Protein AF-A0A662LZS0-F1 (afdb_monomer)

Structure (mmCIF, N/CA/C/O backbone):
data_AF-A0A662LZS0-F1
#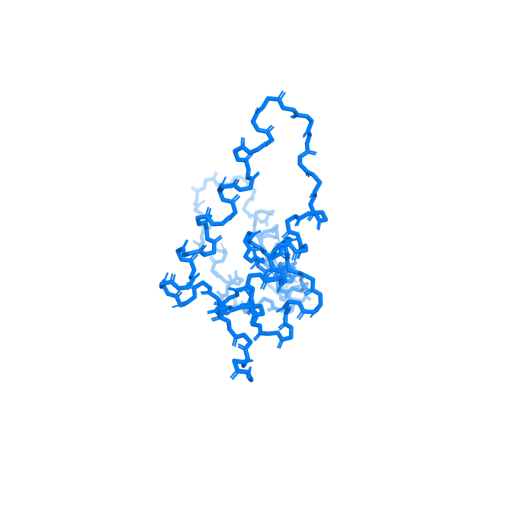
_entry.id   AF-A0A662LZS0-F1
#
loop_
_atom_site.group_PDB
_atom_site.id
_atom_s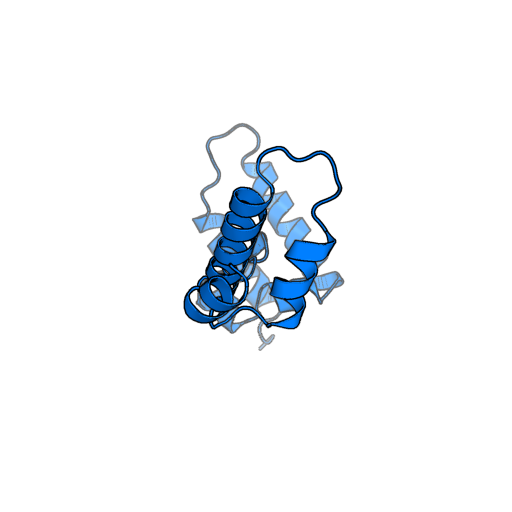ite.type_symbol
_atom_site.label_atom_id
_atom_site.label_alt_id
_atom_site.label_comp_id
_atom_site.label_asym_id
_atom_site.label_entity_id
_atom_site.label_seq_id
_atom_site.pdbx_PDB_ins_code
_atom_site.Cartn_x
_atom_site.Cartn_y
_atom_site.Cartn_z
_atom_site.occupancy
_atom_site.B_iso_or_equiv
_atom_site.auth_seq_id
_atom_site.auth_comp_id
_atom_site.auth_asym_id
_atom_site.auth_atom_id
_atom_site.pdbx_PDB_model_num
ATOM 1 N N . LEU A 1 1 ? 25.664 3.459 -30.580 1.00 84.50 1 LEU A N 1
ATOM 2 C CA . LEU A 1 1 ? 24.441 3.009 -29.881 1.00 84.50 1 LEU A CA 1
ATOM 3 C C . LEU A 1 1 ? 24.686 2.242 -28.584 1.00 84.50 1 LEU A C 1
ATOM 5 O O . LEU A 1 1 ? 24.302 2.760 -27.553 1.00 84.50 1 LEU A O 1
ATOM 9 N N . LEU A 1 2 ? 25.287 1.042 -28.565 1.00 87.31 2 LEU A N 1
ATOM 10 C CA . LEU A 1 2 ? 25.472 0.320 -27.287 1.00 87.31 2 LEU A CA 1
ATOM 11 C C . LEU A 1 2 ? 26.321 1.111 -26.276 1.00 87.31 2 LEU A C 1
ATOM 13 O O . LEU A 1 2 ? 25.911 1.252 -25.131 1.00 87.31 2 LEU A O 1
ATOM 17 N N . GLU A 1 3 ? 27.474 1.630 -26.703 1.00 91.06 3 GLU A N 1
ATOM 18 C CA . GLU A 1 3 ? 28.359 2.417 -25.831 1.00 91.06 3 GLU A CA 1
ATOM 19 C C . GLU A 1 3 ? 27.726 3.758 -25.426 1.00 91.06 3 GLU A C 1
ATOM 21 O O . GLU A 1 3 ? 27.739 4.100 -24.252 1.00 91.06 3 GLU A O 1
ATOM 26 N N . GLU A 1 4 ? 27.047 4.444 -26.353 1.00 91.12 4 GLU A N 1
ATOM 27 C CA . GLU A 1 4 ? 26.267 5.662 -26.056 1.00 91.12 4 GLU A CA 1
ATOM 28 C C . GLU A 1 4 ? 25.204 5.409 -24.975 1.00 91.12 4 GLU A C 1
ATOM 30 O O . GLU A 1 4 ? 25.090 6.171 -24.024 1.00 91.12 4 GLU A O 1
ATOM 35 N N . LEU A 1 5 ? 24.467 4.294 -25.053 1.00 90.12 5 LEU A N 1
ATOM 36 C CA . LEU A 1 5 ? 23.454 3.953 -24.050 1.00 90.12 5 LEU A CA 1
ATOM 37 C C . LEU A 1 5 ? 24.054 3.579 -22.693 1.00 90.12 5 LEU A C 1
ATOM 39 O O . LEU A 1 5 ? 23.396 3.779 -21.678 1.00 90.12 5 LEU A O 1
ATOM 43 N N . LYS A 1 6 ? 25.281 3.050 -22.643 1.00 90.62 6 LYS A N 1
ATOM 44 C CA . LYS A 1 6 ? 25.980 2.825 -21.368 1.00 90.62 6 LYS A CA 1
ATOM 45 C C . LYS A 1 6 ? 26.372 4.142 -20.702 1.00 90.62 6 LYS A C 1
ATOM 47 O O . LYS A 1 6 ? 26.336 4.225 -19.479 1.00 90.62 6 LYS A O 1
ATOM 52 N N . GLU A 1 7 ? 26.744 5.146 -21.494 1.00 92.88 7 GLU A N 1
ATOM 53 C CA . GLU A 1 7 ? 27.061 6.486 -20.995 1.00 92.88 7 GLU A CA 1
ATOM 54 C C . GLU A 1 7 ? 25.797 7.245 -20.562 1.00 92.88 7 GLU A C 1
ATOM 56 O O . GLU A 1 7 ? 25.784 7.859 -19.497 1.00 92.88 7 GLU A O 1
ATOM 61 N N . GLU A 1 8 ? 24.719 7.172 -21.348 1.00 91.44 8 GLU A N 1
ATOM 62 C CA . GLU A 1 8 ? 23.455 7.869 -21.073 1.00 91.44 8 GLU A CA 1
ATOM 63 C C . GLU A 1 8 ? 22.603 7.207 -19.978 1.00 91.44 8 GLU A C 1
ATOM 65 O O . GLU A 1 8 ? 21.840 7.894 -19.300 1.00 91.44 8 GLU A O 1
ATOM 70 N N . CYS A 1 9 ? 22.695 5.883 -19.805 1.00 92.38 9 CYS A N 1
ATOM 71 C CA . CYS A 1 9 ? 21.906 5.103 -18.842 1.00 92.38 9 CYS A CA 1
ATOM 72 C C . CYS A 1 9 ? 22.810 4.333 -17.858 1.00 92.38 9 CYS A C 1
ATOM 74 O O . CYS A 1 9 ? 22.842 3.097 -17.885 1.00 92.38 9 CYS A O 1
ATOM 76 N N . PRO A 1 10 ? 23.561 5.033 -16.986 1.00 93.31 10 PRO A N 1
ATOM 77 C CA . PRO A 1 10 ? 24.580 4.416 -16.139 1.00 93.31 10 PRO A CA 1
ATOM 78 C C . PRO A 1 10 ? 24.011 3.496 -15.048 1.00 93.31 10 PRO A C 1
ATOM 80 O O . PRO A 1 10 ? 24.752 2.675 -14.502 1.00 93.31 10 PRO A O 1
ATOM 83 N N . HIS A 1 11 ? 22.722 3.612 -14.703 1.00 93.25 11 HIS A N 1
ATOM 84 C CA . HIS A 1 11 ? 22.099 2.776 -13.673 1.00 93.25 11 HIS A CA 1
ATOM 85 C C . HIS A 1 11 ? 21.505 1.485 -14.247 1.00 93.25 11 HIS A C 1
ATOM 87 O O . HIS A 1 11 ? 21.250 0.540 -13.493 1.00 93.25 11 HIS A O 1
ATOM 93 N N . VAL A 1 12 ? 21.305 1.407 -15.565 1.00 90.81 12 VAL A N 1
ATOM 94 C CA . VAL A 1 12 ? 20.796 0.203 -16.227 1.00 90.81 12 VAL A CA 1
ATOM 95 C C . VAL A 1 12 ? 21.906 -0.852 -16.312 1.00 90.81 12 VAL A C 1
ATOM 97 O O . VAL A 1 12 ? 22.968 -0.591 -16.878 1.00 90.81 12 VAL A O 1
ATOM 100 N N . PRO A 1 13 ? 21.689 -2.087 -15.818 1.00 93.19 13 PRO A N 1
ATOM 101 C CA . PRO A 1 13 ? 22.683 -3.144 -15.951 1.00 93.19 13 PRO A CA 1
ATOM 102 C C . PRO A 1 13 ? 23.001 -3.430 -17.423 1.00 93.19 13 PRO A C 1
ATOM 104 O O . PRO A 1 13 ? 22.097 -3.662 -18.226 1.00 93.19 13 PRO A O 1
ATOM 107 N N . GLU A 1 14 ? 24.285 -3.529 -17.770 1.00 90.00 14 GLU A N 1
ATOM 108 C CA . GLU A 1 14 ? 24.739 -3.757 -19.154 1.00 90.00 14 GLU A CA 1
ATOM 109 C C . GLU A 1 14 ? 24.044 -4.956 -19.823 1.00 90.00 14 GLU A C 1
ATOM 111 O O . GLU A 1 14 ? 23.665 -4.915 -20.995 1.00 90.00 14 GLU A O 1
ATOM 116 N N . ARG A 1 15 ? 23.806 -6.028 -19.059 1.00 91.25 15 ARG A N 1
ATOM 117 C CA . ARG A 1 15 ? 23.093 -7.216 -19.543 1.00 91.25 15 ARG A CA 1
ATOM 118 C C . ARG A 1 15 ? 21.671 -6.902 -20.020 1.00 91.25 15 ARG A C 1
ATOM 120 O O . ARG A 1 15 ? 21.202 -7.550 -20.956 1.00 91.25 15 ARG A O 1
ATOM 127 N N . GLU A 1 16 ? 20.979 -5.960 -19.383 1.00 88.62 16 GLU A N 1
ATOM 128 C CA . GLU A 1 16 ? 19.646 -5.526 -19.805 1.00 88.62 16 GLU A CA 1
ATOM 129 C C . GLU A 1 16 ? 19.707 -4.686 -21.076 1.00 88.62 16 GLU A C 1
ATOM 131 O O . GLU A 1 16 ? 18.936 -4.961 -21.995 1.00 88.62 16 GLU A O 1
ATOM 136 N N . ILE A 1 17 ? 20.680 -3.774 -21.187 1.00 87.94 17 ILE A N 1
ATOM 137 C CA . ILE A 1 17 ? 20.918 -3.000 -22.414 1.00 87.94 17 ILE A CA 1
ATOM 138 C C . ILE A 1 17 ? 21.157 -3.957 -23.592 1.00 87.94 17 ILE A C 1
ATOM 140 O O . ILE A 1 17 ? 20.463 -3.881 -24.602 1.00 87.94 17 ILE A O 1
ATOM 144 N N . ILE A 1 18 ? 22.042 -4.950 -23.438 1.00 88.62 18 ILE A N 1
ATOM 145 C CA . ILE A 1 18 ? 22.311 -5.979 -24.462 1.00 88.62 18 ILE A CA 1
ATOM 146 C C . ILE A 1 18 ? 21.051 -6.797 -24.799 1.00 88.62 18 ILE A C 1
ATOM 148 O O . ILE A 1 18 ? 20.862 -7.218 -25.944 1.00 88.62 18 ILE A O 1
ATOM 152 N N . ARG A 1 19 ? 20.168 -7.045 -23.821 1.00 87.56 19 ARG A N 1
ATOM 153 C CA . ARG A 1 19 ? 18.914 -7.779 -24.048 1.00 87.56 19 ARG A CA 1
ATOM 154 C C . ARG A 1 19 ? 17.965 -7.005 -24.962 1.00 87.56 19 ARG A C 1
ATOM 156 O O . ARG A 1 19 ? 17.286 -7.648 -25.761 1.00 87.56 19 ARG A O 1
ATOM 163 N N . LEU A 1 20 ? 17.949 -5.671 -24.892 1.00 86.12 20 LEU A N 1
ATOM 164 C CA . LEU A 1 20 ? 17.113 -4.837 -25.761 1.00 86.12 20 LEU A CA 1
ATOM 165 C C . LEU A 1 20 ? 17.442 -5.087 -27.237 1.00 86.12 20 LEU A C 1
ATOM 167 O O . LEU A 1 20 ? 16.536 -5.420 -27.998 1.00 86.12 20 LEU A O 1
ATOM 171 N N . PHE A 1 21 ? 18.727 -5.099 -27.606 1.00 84.44 21 PHE A N 1
ATOM 172 C CA . PHE A 1 21 ? 19.185 -5.395 -28.974 1.00 84.44 21 PHE A CA 1
ATOM 173 C C . PHE A 1 21 ? 18.771 -6.783 -29.482 1.00 84.44 21 PHE A C 1
ATOM 175 O O . PHE A 1 21 ? 18.529 -6.957 -30.672 1.00 84.44 21 PHE A O 1
ATOM 182 N N . LYS A 1 22 ? 18.664 -7.780 -28.594 1.00 80.44 22 LYS A N 1
ATOM 183 C CA . LYS A 1 22 ? 18.216 -9.138 -28.957 1.00 80.44 22 LYS A CA 1
ATOM 184 C C . LYS A 1 22 ? 16.698 -9.254 -29.090 1.00 80.44 22 LYS A C 1
ATOM 186 O O . LYS A 1 22 ? 16.216 -10.145 -29.781 1.00 80.44 22 LYS A O 1
ATOM 191 N N . SER A 1 23 ? 15.957 -8.408 -28.378 1.00 67.94 23 SER A N 1
ATOM 192 C CA . SER A 1 23 ? 14.495 -8.480 -28.286 1.00 67.94 23 SER A CA 1
ATOM 193 C C . SER A 1 23 ? 13.765 -7.815 -29.451 1.00 67.94 23 SER A C 1
ATOM 195 O O . SER A 1 23 ? 12.610 -8.152 -29.712 1.00 67.94 23 SER A O 1
ATOM 197 N N . VAL A 1 24 ? 14.420 -6.903 -30.178 1.00 64.12 24 VAL A N 1
ATOM 198 C CA . VAL A 1 24 ? 13.804 -6.257 -31.338 1.00 64.12 24 VAL A CA 1
ATOM 199 C C . VAL A 1 24 ? 13.875 -7.196 -32.542 1.00 64.12 24 VAL A C 1
ATOM 201 O O . VAL A 1 24 ? 14.881 -7.282 -33.240 1.00 64.12 24 VAL A O 1
ATOM 204 N N . ALA A 1 25 ? 12.795 -7.946 -32.755 1.00 56.75 25 ALA A N 1
ATOM 205 C CA . ALA A 1 25 ? 12.662 -8.870 -33.873 1.00 56.75 25 ALA A CA 1
ATOM 206 C C . ALA A 1 25 ? 12.674 -8.145 -35.234 1.00 56.75 25 ALA A C 1
ATOM 208 O O . ALA A 1 25 ? 12.228 -7.001 -35.368 1.00 56.75 25 ALA A O 1
ATOM 209 N N . ALA A 1 26 ? 13.167 -8.852 -36.254 1.00 55.03 26 ALA A N 1
ATOM 210 C CA . ALA A 1 26 ? 13.212 -8.414 -37.644 1.00 55.03 26 ALA A CA 1
ATOM 211 C C . ALA A 1 26 ? 11.812 -8.004 -38.143 1.00 55.03 26 ALA A C 1
ATOM 213 O O . ALA A 1 26 ? 10.927 -8.843 -38.293 1.00 55.03 26 ALA A O 1
ATOM 214 N N . GLY A 1 27 ? 11.610 -6.705 -38.380 1.00 56.12 27 GLY A N 1
ATOM 215 C CA . GLY A 1 27 ? 10.342 -6.144 -38.865 1.00 56.12 27 GLY A CA 1
ATOM 216 C C . GLY A 1 27 ? 10.054 -4.724 -38.370 1.00 56.12 27 GLY A C 1
ATOM 217 O O . GLY A 1 27 ? 9.306 -3.984 -39.009 1.00 56.12 27 GLY A O 1
ATOM 218 N N . THR A 1 28 ? 10.678 -4.303 -37.269 1.00 62.41 28 THR A N 1
ATOM 219 C CA . THR A 1 28 ? 10.539 -2.940 -36.742 1.00 62.41 28 THR A CA 1
ATOM 220 C C . THR A 1 28 ? 11.321 -1.969 -37.628 1.00 62.41 28 THR A C 1
ATOM 222 O O . THR A 1 28 ? 12.537 -2.063 -37.725 1.00 62.41 28 THR A O 1
ATOM 225 N N . LYS A 1 29 ? 10.655 -1.012 -38.284 1.00 65.81 29 LYS A N 1
ATOM 226 C CA . LYS A 1 29 ? 11.340 -0.021 -39.143 1.00 65.81 29 LYS A CA 1
ATOM 227 C C . LYS A 1 29 ? 12.178 1.002 -38.355 1.00 65.81 29 LYS A C 1
ATOM 229 O O . LYS A 1 29 ? 12.979 1.702 -38.958 1.00 65.81 29 LYS A O 1
ATOM 234 N N . MET A 1 30 ? 11.998 1.078 -37.031 1.00 75.56 30 MET A N 1
ATOM 235 C CA . MET A 1 30 ? 12.678 2.015 -36.120 1.00 75.56 30 MET A CA 1
ATOM 236 C C . MET A 1 30 ? 13.260 1.279 -34.901 1.00 75.56 30 MET A C 1
ATOM 238 O O . MET A 1 30 ? 12.905 1.567 -33.758 1.00 75.56 30 MET A O 1
ATOM 242 N N . VAL A 1 31 ? 14.105 0.273 -35.156 1.00 80.75 31 VAL A N 1
ATOM 243 C CA . VAL A 1 31 ? 14.746 -0.551 -34.112 1.00 80.75 31 VAL A CA 1
ATOM 244 C C . VAL A 1 31 ? 15.512 0.315 -33.114 1.00 80.75 31 VAL A C 1
ATOM 246 O O . VAL A 1 31 ? 15.280 0.208 -31.913 1.00 80.75 31 VAL A O 1
ATOM 249 N N . ASP A 1 32 ? 16.360 1.214 -33.608 1.00 83.00 32 ASP A N 1
ATOM 250 C CA . ASP A 1 32 ? 17.253 2.009 -32.763 1.00 83.00 32 ASP A CA 1
ATOM 251 C C . ASP A 1 32 ? 16.475 2.942 -31.834 1.00 83.00 32 ASP A C 1
ATOM 253 O O . ASP A 1 32 ? 16.727 2.968 -30.633 1.00 83.00 32 ASP A O 1
ATOM 257 N N . SER A 1 33 ? 15.450 3.631 -32.346 1.00 85.69 33 SER A N 1
ATOM 258 C CA . SER A 1 33 ? 14.591 4.493 -31.525 1.00 85.69 33 SER A CA 1
ATOM 259 C C . SER A 1 33 ? 13.852 3.714 -30.437 1.00 85.69 33 SER A C 1
ATOM 261 O O . SER A 1 33 ? 13.696 4.214 -29.326 1.00 85.69 33 SER A O 1
ATOM 263 N N . ALA A 1 34 ? 13.412 2.485 -30.732 1.00 85.19 34 ALA A N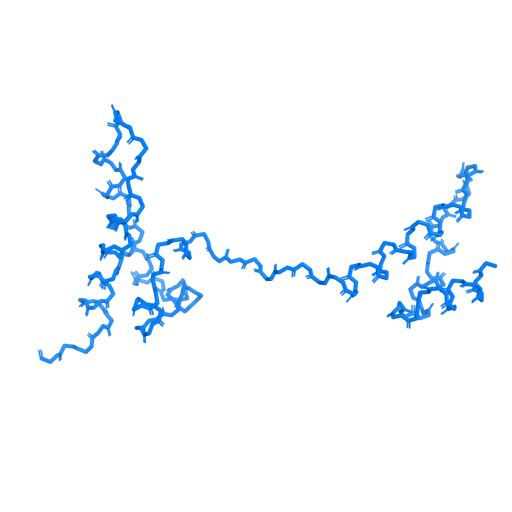 1
ATOM 264 C CA . ALA A 1 34 ? 12.761 1.630 -29.744 1.00 85.19 34 ALA A CA 1
ATOM 265 C C . ALA A 1 34 ? 13.737 1.181 -28.645 1.00 85.19 34 ALA A C 1
ATOM 267 O O . ALA A 1 34 ? 13.366 1.155 -27.473 1.00 85.19 34 ALA A O 1
ATOM 268 N N . ILE A 1 35 ? 14.986 0.872 -29.008 1.00 88.44 35 ILE A N 1
ATOM 269 C CA . ILE A 1 35 ? 16.041 0.509 -28.052 1.00 88.44 35 ILE A CA 1
ATOM 270 C C . ILE A 1 35 ? 16.396 1.704 -27.161 1.00 88.44 35 ILE A C 1
ATOM 272 O O . ILE A 1 35 ? 16.446 1.539 -25.944 1.00 88.44 35 ILE A O 1
ATOM 276 N N . ILE A 1 36 ? 16.577 2.898 -27.740 1.00 90.94 36 ILE A N 1
ATOM 277 C CA . ILE A 1 36 ? 16.874 4.133 -26.992 1.00 90.94 36 ILE A CA 1
ATOM 278 C C . ILE A 1 36 ? 15.753 4.434 -25.999 1.00 90.94 36 ILE A C 1
ATOM 280 O O . ILE A 1 36 ? 16.000 4.571 -24.802 1.00 90.94 36 ILE A O 1
ATOM 284 N N . ALA A 1 37 ? 14.504 4.460 -26.474 1.00 89.94 37 ALA A N 1
ATOM 285 C CA . ALA A 1 37 ? 13.352 4.737 -25.625 1.00 89.94 37 ALA A CA 1
ATOM 286 C C . ALA A 1 37 ? 13.207 3.709 -24.493 1.00 89.94 37 ALA A C 1
ATOM 288 O O . ALA A 1 37 ? 12.887 4.076 -23.364 1.00 89.94 37 ALA A O 1
ATOM 289 N N . ALA A 1 38 ? 13.457 2.427 -24.772 1.00 90.50 38 ALA A N 1
ATOM 290 C CA . ALA A 1 38 ? 13.403 1.383 -23.758 1.00 90.50 38 ALA A CA 1
ATOM 291 C C . ALA A 1 38 ? 14.512 1.536 -22.706 1.00 90.50 38 ALA A C 1
ATOM 293 O O . ALA A 1 38 ? 14.219 1.443 -21.517 1.00 90.50 38 ALA A O 1
ATOM 294 N N . ALA A 1 39 ? 15.755 1.806 -23.116 1.00 92.56 39 ALA A N 1
ATOM 295 C CA . ALA A 1 39 ? 16.872 2.015 -22.196 1.00 92.56 39 ALA A CA 1
ATOM 296 C C . ALA A 1 39 ? 16.628 3.223 -21.278 1.00 92.56 39 ALA A C 1
ATOM 298 O O . ALA A 1 39 ? 16.706 3.090 -20.057 1.00 92.56 39 ALA A O 1
ATOM 299 N N . HIS A 1 40 ? 16.215 4.359 -21.851 1.00 93.44 40 HIS A N 1
ATOM 300 C CA . HIS A 1 40 ? 15.897 5.577 -21.098 1.00 93.44 40 HIS A CA 1
ATOM 301 C C . HIS A 1 40 ? 14.706 5.381 -20.148 1.00 93.44 40 HIS A C 1
ATOM 303 O O . HIS A 1 40 ? 14.689 5.937 -19.055 1.00 93.44 40 HIS A O 1
ATOM 309 N N . ASN A 1 41 ? 13.718 4.561 -20.519 1.00 92.12 41 ASN A N 1
ATOM 310 C CA . ASN A 1 41 ? 12.597 4.227 -19.636 1.00 92.12 41 ASN A CA 1
ATOM 311 C C . ASN A 1 41 ? 13.055 3.378 -18.436 1.00 92.12 41 ASN A C 1
ATOM 313 O O . ASN A 1 41 ? 12.641 3.630 -17.306 1.00 92.12 41 ASN A O 1
ATOM 317 N N . ILE A 1 42 ? 13.944 2.402 -18.652 1.00 91.50 42 ILE A N 1
ATOM 318 C CA . ILE A 1 42 ? 14.507 1.601 -17.554 1.00 91.50 42 ILE A CA 1
ATOM 319 C C . ILE A 1 42 ? 15.338 2.491 -16.620 1.00 91.50 42 ILE A C 1
ATOM 321 O O . ILE A 1 42 ? 15.124 2.452 -15.410 1.00 91.50 42 ILE A O 1
ATOM 325 N N . GLU A 1 43 ? 16.214 3.333 -17.171 1.00 93.88 43 GLU A N 1
ATOM 326 C CA . GLU A 1 43 ? 16.998 4.326 -16.421 1.00 93.88 43 GLU A CA 1
ATOM 327 C C . GLU A 1 43 ? 16.090 5.240 -15.587 1.00 93.88 43 GLU A C 1
ATOM 329 O O . GLU A 1 43 ? 16.303 5.431 -14.386 1.00 93.88 43 GLU A O 1
ATOM 334 N N . TYR A 1 44 ? 15.018 5.750 -16.197 1.00 92.25 44 TYR A N 1
ATOM 335 C CA . TYR A 1 44 ? 14.033 6.582 -15.516 1.00 92.25 44 TYR A CA 1
ATOM 336 C C . TYR A 1 44 ? 13.371 5.842 -14.349 1.00 92.25 44 TYR A C 1
ATOM 338 O O . TYR A 1 44 ? 13.304 6.380 -13.249 1.00 92.25 44 TYR A O 1
ATOM 346 N N . ASN A 1 45 ? 12.938 4.594 -14.539 1.00 90.44 45 ASN A N 1
ATOM 347 C CA . ASN A 1 45 ? 12.287 3.817 -13.479 1.00 90.44 45 ASN A CA 1
ATOM 348 C C . ASN A 1 45 ? 13.237 3.454 -12.328 1.00 90.44 45 ASN A C 1
ATOM 350 O O . ASN A 1 45 ? 12.797 3.357 -11.182 1.00 90.44 45 ASN A O 1
ATOM 354 N N . LEU A 1 46 ? 14.526 3.243 -12.615 1.00 90.88 46 LEU A N 1
ATOM 355 C CA . LEU A 1 46 ? 15.541 2.970 -11.593 1.00 90.88 46 LEU A CA 1
ATOM 356 C C . LEU A 1 46 ? 15.868 4.218 -10.767 1.00 90.88 46 LEU A C 1
ATOM 358 O O . LEU A 1 46 ? 16.036 4.126 -9.552 1.00 90.88 46 LEU A O 1
ATOM 362 N N . THR A 1 47 ? 15.924 5.382 -11.414 1.00 92.25 47 THR A N 1
ATOM 363 C CA . THR A 1 47 ? 16.204 6.673 -10.765 1.00 92.25 47 THR A CA 1
ATOM 364 C C . THR A 1 47 ? 14.970 7.288 -10.095 1.00 92.25 47 THR A C 1
ATOM 366 O O . THR A 1 47 ? 15.103 8.030 -9.123 1.00 92.25 47 THR A O 1
ATOM 369 N N . HIS A 1 48 ? 13.769 6.937 -10.559 1.00 90.00 48 HIS A N 1
ATOM 370 C CA . HIS A 1 48 ? 12.480 7.404 -10.046 1.00 90.00 48 HIS A CA 1
ATOM 371 C C . HIS A 1 48 ? 11.609 6.210 -9.628 1.00 90.00 48 HIS A C 1
ATOM 373 O O . HIS A 1 48 ? 10.573 5.947 -10.250 1.00 90.00 48 HIS A O 1
ATOM 379 N N . PRO A 1 49 ? 12.003 5.462 -8.576 1.00 86.06 49 PRO A N 1
ATOM 380 C CA . PRO A 1 49 ? 11.230 4.317 -8.129 1.00 86.06 49 PRO A CA 1
ATOM 381 C C . PRO A 1 49 ? 9.822 4.768 -7.743 1.00 86.06 49 PRO A C 1
ATOM 383 O O . PRO A 1 49 ? 9.638 5.721 -6.978 1.00 86.06 49 PRO A O 1
ATOM 386 N N . ALA A 1 50 ? 8.818 4.063 -8.265 1.00 79.94 50 ALA A N 1
ATOM 387 C CA . ALA A 1 50 ? 7.439 4.311 -7.883 1.00 79.94 50 ALA A CA 1
ATOM 388 C C . ALA A 1 50 ? 7.305 4.192 -6.353 1.00 79.94 50 ALA A C 1
ATOM 390 O O . ALA A 1 50 ? 7.876 3.270 -5.755 1.00 79.94 50 ALA A O 1
ATOM 391 N N . PRO A 1 51 ? 6.560 5.100 -5.697 1.00 80.56 51 PRO A N 1
ATOM 392 C CA . PRO A 1 51 ? 6.334 4.989 -4.268 1.00 80.56 51 PRO A CA 1
ATOM 393 C C . PRO A 1 51 ? 5.686 3.638 -3.969 1.00 80.56 51 PRO A C 1
ATOM 395 O O . PRO A 1 51 ? 4.825 3.177 -4.722 1.00 80.56 51 PRO A O 1
ATOM 398 N N . GLU A 1 52 ? 6.083 3.006 -2.861 1.00 80.75 52 GLU A N 1
ATOM 399 C CA . GLU A 1 52 ? 5.477 1.734 -2.481 1.00 80.75 52 GLU A CA 1
ATOM 400 C C . GLU A 1 52 ? 3.946 1.871 -2.432 1.00 80.75 52 GLU A C 1
ATOM 402 O O . GLU A 1 52 ? 3.436 2.797 -1.781 1.00 80.75 52 GLU A O 1
ATOM 407 N N . PRO A 1 53 ? 3.199 0.947 -3.064 1.00 81.00 53 PRO A N 1
ATOM 408 C CA . PRO A 1 53 ? 1.751 0.985 -3.023 1.00 81.00 53 PRO A CA 1
ATOM 409 C C . PRO A 1 53 ? 1.293 0.891 -1.567 1.00 81.00 53 PRO A C 1
ATOM 411 O O . PRO A 1 53 ? 1.613 -0.050 -0.829 1.00 81.00 53 PRO A O 1
ATOM 414 N N . LYS A 1 54 ? 0.548 1.908 -1.134 1.00 86.19 54 LYS A N 1
ATOM 415 C CA . LYS A 1 54 ? -0.036 1.938 0.204 1.00 86.19 54 LYS A CA 1
ATOM 416 C C . LYS A 1 54 ? -1.251 1.008 0.245 1.00 86.19 54 LYS A C 1
ATOM 418 O O . LYS A 1 54 ? -1.991 0.932 -0.736 1.00 86.19 54 LYS A O 1
ATOM 423 N N . PRO A 1 55 ? -1.495 0.309 1.366 1.00 88.81 55 PRO A N 1
ATOM 424 C CA . PRO A 1 55 ? -2.744 -0.422 1.552 1.00 88.81 55 PRO A CA 1
ATOM 425 C C . PRO A 1 55 ? -3.954 0.500 1.390 1.00 88.81 55 PRO A C 1
ATOM 427 O O . PRO A 1 55 ? -3.912 1.637 1.844 1.00 88.81 55 PRO A O 1
ATOM 430 N N . TRP A 1 56 ? -5.055 0.015 0.820 1.00 90.25 56 TRP A N 1
ATOM 431 C CA . TRP A 1 56 ? -6.255 0.841 0.624 1.00 90.25 56 TRP A CA 1
ATOM 432 C C . TRP A 1 56 ? -6.802 1.420 1.945 1.00 90.25 56 TRP A C 1
ATOM 434 O O . TRP A 1 56 ? -7.208 2.575 1.987 1.00 90.25 56 TRP A O 1
ATOM 444 N N . ILE A 1 57 ? -6.707 0.671 3.054 1.00 92.75 57 ILE A N 1
ATOM 445 C CA . ILE A 1 57 ? -7.122 1.126 4.395 1.00 92.75 57 ILE A CA 1
ATOM 446 C C . ILE A 1 57 ? -6.244 2.249 4.963 1.00 92.75 57 ILE A C 1
ATOM 448 O O . ILE A 1 57 ? -6.599 2.847 5.974 1.00 92.75 57 ILE A O 1
ATOM 452 N N . ASP A 1 58 ? -5.081 2.524 4.361 1.00 92.75 58 ASP A N 1
ATOM 453 C CA . ASP A 1 58 ? -4.103 3.504 4.849 1.00 92.75 58 ASP A CA 1
ATOM 454 C C . ASP A 1 58 ? -4.703 4.916 4.943 1.00 92.75 58 ASP A C 1
ATOM 456 O O . ASP A 1 58 ? -4.327 5.691 5.824 1.00 92.75 58 ASP A O 1
ATOM 460 N N . ILE A 1 59 ? -5.709 5.208 4.111 1.00 92.50 59 ILE A N 1
ATOM 461 C CA . ILE A 1 59 ? -6.462 6.469 4.110 1.00 92.50 59 ILE A CA 1
ATOM 462 C C . ILE A 1 59 ? -7.177 6.739 5.444 1.00 92.50 59 ILE A C 1
ATOM 464 O O . ILE A 1 59 ? -7.348 7.896 5.835 1.00 92.50 59 ILE A O 1
ATOM 468 N N . PHE A 1 60 ? -7.546 5.684 6.176 1.00 93.81 60 PHE A N 1
ATOM 469 C CA . PHE A 1 60 ? -8.221 5.777 7.470 1.00 93.81 60 PHE A CA 1
ATOM 470 C C . PHE A 1 60 ? -7.240 5.852 8.647 1.00 93.81 60 PHE A C 1
ATOM 472 O O . PHE A 1 60 ? -7.641 6.109 9.782 1.00 93.81 60 PHE A O 1
ATOM 479 N N . PHE A 1 61 ? -5.939 5.672 8.397 1.00 94.56 61 PHE A N 1
ATOM 480 C CA . PHE A 1 61 ? -4.924 5.640 9.442 1.00 94.56 61 PHE A CA 1
ATOM 481 C C . PHE A 1 61 ? -4.295 7.017 9.688 1.00 94.56 61 PHE A C 1
ATOM 483 O O . PHE A 1 61 ? -3.445 7.493 8.930 1.00 94.56 61 PHE A O 1
ATOM 490 N N . THR A 1 62 ? -4.658 7.618 10.821 1.00 93.44 62 THR A N 1
ATOM 491 C CA . THR A 1 62 ? -3.985 8.782 11.421 1.00 93.44 62 THR A CA 1
ATOM 492 C C . THR A 1 62 ? -2.640 8.404 12.046 1.00 93.44 62 THR A C 1
ATOM 494 O O . THR A 1 62 ? -2.377 7.230 12.316 1.00 93.44 62 THR A O 1
ATOM 497 N N . GLU A 1 63 ? -1.804 9.392 12.365 1.00 92.75 63 GLU A N 1
ATOM 498 C CA . GLU A 1 63 ? -0.544 9.162 13.085 1.00 92.75 63 GLU A CA 1
ATOM 499 C C . GLU A 1 63 ? -0.759 8.385 14.400 1.00 92.75 63 GLU A C 1
ATOM 501 O O . GLU A 1 63 ? -0.032 7.439 14.697 1.00 92.75 63 GLU A O 1
ATOM 506 N N . THR A 1 64 ? -1.823 8.703 15.142 1.00 91.44 64 THR A N 1
ATOM 507 C CA . THR A 1 64 ? -2.189 8.013 16.387 1.00 91.44 64 THR A CA 1
ATOM 508 C C . THR A 1 64 ? -2.528 6.544 16.157 1.00 91.44 64 THR A C 1
ATOM 510 O O . THR A 1 64 ? -2.040 5.681 16.880 1.00 91.44 64 THR A O 1
ATOM 513 N N . SER A 1 65 ? -3.337 6.233 15.141 1.00 92.38 65 SER A N 1
ATOM 514 C CA . SER A 1 65 ? -3.686 4.841 14.823 1.00 92.38 65 SER A CA 1
ATOM 515 C C . SER A 1 65 ? -2.464 4.012 14.402 1.00 92.38 65 SER A C 1
ATOM 517 O O . SER A 1 65 ? -2.331 2.857 14.805 1.00 92.38 65 SER A O 1
ATOM 519 N N . ARG A 1 66 ? -1.516 4.628 13.679 1.00 93.50 66 ARG A N 1
ATOM 520 C CA . ARG A 1 66 ? -0.266 3.986 13.238 1.00 93.50 66 ARG A CA 1
ATOM 521 C C . ARG A 1 66 ? 0.659 3.627 14.395 1.00 93.50 66 ARG A C 1
ATOM 523 O O . ARG A 1 66 ? 1.389 2.645 14.280 1.00 93.50 66 ARG A O 1
ATOM 530 N N . LYS A 1 67 ? 0.611 4.384 15.499 1.00 93.62 67 LYS A N 1
ATOM 531 C CA . LYS A 1 67 ? 1.344 4.065 16.737 1.00 93.62 67 LYS A CA 1
ATOM 532 C C . LYS A 1 67 ? 0.834 2.778 17.397 1.00 93.62 67 LYS A C 1
ATOM 534 O O . LYS A 1 67 ? 1.611 2.109 18.064 1.00 93.62 67 LYS A O 1
ATOM 539 N N . ILE A 1 68 ? -0.432 2.404 17.180 1.00 93.56 68 ILE A N 1
ATOM 540 C CA . ILE A 1 68 ? -1.023 1.163 17.710 1.00 93.56 68 ILE A CA 1
ATOM 541 C C . ILE A 1 68 ? -0.646 -0.028 16.819 1.00 93.56 68 ILE A C 1
ATOM 543 O O . ILE A 1 68 ? -0.101 -1.030 17.279 1.00 93.56 68 ILE A O 1
ATOM 547 N N . ILE A 1 69 ? -0.938 0.067 15.521 1.00 93.38 69 ILE A N 1
ATOM 548 C CA . ILE A 1 69 ? -0.602 -0.960 14.532 1.00 93.38 69 ILE A CA 1
ATOM 549 C C . ILE A 1 69 ? -0.486 -0.321 13.150 1.00 93.38 69 ILE A C 1
ATOM 551 O O . ILE A 1 69 ? -1.182 0.638 12.836 1.00 93.38 69 ILE A O 1
ATOM 555 N N . THR A 1 70 ? 0.379 -0.853 12.288 1.00 93.38 70 THR A N 1
ATOM 556 C CA . THR A 1 70 ? 0.439 -0.397 10.893 1.00 93.38 70 THR A CA 1
ATOM 557 C C . THR A 1 70 ? -0.618 -1.108 10.040 1.00 93.38 70 THR A C 1
ATOM 559 O O . THR A 1 70 ? -0.899 -2.284 10.293 1.00 93.38 70 THR A O 1
ATOM 562 N N . PRO A 1 71 ? -1.145 -0.475 8.974 1.00 93.19 71 PRO A N 1
ATOM 563 C CA . PRO A 1 71 ? -2.069 -1.108 8.027 1.00 93.19 71 PRO A CA 1
ATOM 564 C C . PRO A 1 71 ? -1.603 -2.481 7.530 1.00 93.19 71 PRO A C 1
ATOM 566 O O . PRO A 1 71 ? -2.323 -3.473 7.643 1.00 93.19 71 PRO A O 1
ATOM 569 N N . LYS A 1 72 ? -0.338 -2.574 7.088 1.00 92.75 72 LYS A N 1
ATOM 570 C CA . LYS A 1 72 ? 0.277 -3.835 6.636 1.00 92.75 72 LYS A CA 1
ATOM 571 C C . LYS A 1 72 ? 0.257 -4.919 7.730 1.00 92.75 72 LYS A C 1
ATOM 573 O O . LYS A 1 72 ? 0.092 -6.094 7.419 1.00 92.75 72 LYS A O 1
ATOM 578 N N . LYS A 1 73 ? 0.434 -4.558 9.010 1.00 93.69 73 LYS A N 1
ATOM 579 C CA . LYS A 1 73 ? 0.383 -5.508 10.140 1.00 93.69 73 LYS A CA 1
ATOM 580 C C . LYS A 1 73 ? -1.050 -5.904 10.496 1.00 93.69 73 LYS A C 1
ATOM 582 O O . LYS A 1 73 ? -1.273 -7.070 10.814 1.00 93.69 73 LYS A O 1
ATOM 587 N N . LEU A 1 74 ? -2.002 -4.973 10.427 1.00 93.81 74 LEU A N 1
ATOM 588 C CA . LEU A 1 74 ? -3.421 -5.254 10.648 1.00 93.81 74 LEU A CA 1
ATOM 589 C C . LEU A 1 74 ? -3.927 -6.296 9.643 1.00 93.81 74 LEU A C 1
ATOM 591 O O . LEU A 1 74 ? -4.461 -7.318 10.061 1.00 93.81 74 LEU A O 1
ATOM 595 N N . MET A 1 75 ? -3.654 -6.101 8.349 1.00 92.31 75 MET A N 1
ATOM 596 C CA . MET A 1 75 ? -4.080 -7.014 7.274 1.00 92.31 75 MET A CA 1
ATOM 597 C C . MET A 1 75 ? -3.546 -8.445 7.429 1.00 92.31 75 MET A C 1
ATOM 599 O O . MET A 1 75 ? -4.183 -9.400 6.993 1.00 92.31 75 MET A O 1
ATOM 603 N N . LYS A 1 76 ? -2.393 -8.628 8.085 1.00 94.62 76 LYS A N 1
ATOM 604 C CA . LYS A 1 76 ? -1.839 -9.963 8.374 1.00 94.62 76 LYS A CA 1
ATOM 605 C C . LYS A 1 76 ? -2.603 -10.701 9.484 1.00 94.62 76 LYS A C 1
ATOM 607 O O . LYS A 1 76 ? -2.534 -11.926 9.560 1.00 94.62 76 LYS A O 1
ATOM 612 N N . LYS A 1 77 ? -3.339 -9.992 10.348 1.00 94.38 77 LYS A N 1
ATOM 613 C CA . LYS A 1 77 ? -4.116 -10.573 11.454 1.00 94.38 77 LYS A CA 1
ATOM 614 C C . LYS A 1 77 ? -5.549 -10.873 11.003 1.00 94.38 77 LYS A C 1
ATOM 616 O O . LYS A 1 77 ? -6.449 -10.093 11.289 1.00 94.38 77 LYS A O 1
ATOM 621 N N . LYS A 1 78 ? -5.774 -12.025 10.355 1.00 93.06 78 LYS A N 1
ATOM 622 C CA . LYS A 1 78 ? -7.059 -12.407 9.717 1.00 93.06 78 LYS A CA 1
ATOM 623 C C . LYS A 1 78 ? -8.321 -12.043 10.517 1.00 93.06 78 LYS A C 1
ATOM 625 O O . LYS A 1 78 ? -9.177 -11.348 9.991 1.00 93.06 78 LYS A O 1
ATOM 630 N N . LYS A 1 79 ? -8.424 -12.475 11.783 1.00 94.25 79 LYS A N 1
ATOM 631 C CA . LYS A 1 79 ? -9.615 -12.227 12.624 1.00 94.25 79 LYS A CA 1
ATOM 632 C C . LYS A 1 79 ? -9.830 -10.742 12.930 1.00 94.25 79 LYS A C 1
ATOM 634 O O . LYS A 1 79 ? -10.942 -10.247 12.827 1.00 94.25 79 LYS A O 1
ATOM 639 N N . LEU A 1 80 ? -8.756 -10.041 13.291 1.00 94.62 80 LEU A N 1
ATOM 640 C CA . LEU A 1 80 ? -8.812 -8.614 13.604 1.00 94.62 80 LEU A CA 1
ATOM 641 C C . LEU A 1 80 ? -9.103 -7.783 12.349 1.00 94.62 80 LEU A C 1
ATOM 643 O O . LEU A 1 80 ? -9.845 -6.812 12.416 1.00 94.62 80 LEU A O 1
ATOM 647 N N . TYR A 1 81 ? -8.525 -8.174 11.214 1.00 95.56 81 TYR A N 1
ATOM 648 C CA . TYR A 1 81 ? -8.786 -7.530 9.937 1.00 95.56 81 TYR A CA 1
ATOM 649 C C . TYR A 1 81 ? -10.238 -7.726 9.498 1.00 95.56 81 TYR A C 1
A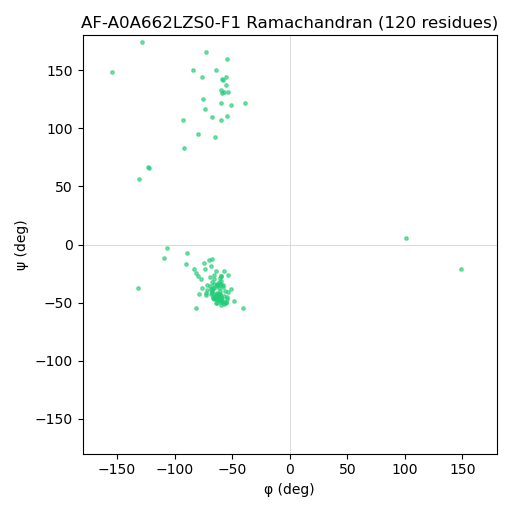TOM 651 O O . TYR A 1 81 ? -10.862 -6.745 9.131 1.00 95.56 81 TYR A O 1
ATOM 659 N N . ALA A 1 82 ? -10.802 -8.934 9.615 1.00 95.94 82 ALA A N 1
ATOM 660 C CA . ALA A 1 82 ? -12.218 -9.175 9.324 1.00 95.94 82 ALA A CA 1
ATOM 661 C C . ALA A 1 82 ? -13.135 -8.273 10.168 1.00 95.94 82 ALA A C 1
ATOM 663 O O . ALA A 1 82 ? -13.909 -7.510 9.607 1.00 95.94 82 ALA A O 1
ATOM 664 N N . ALA A 1 83 ? -12.938 -8.239 11.491 1.00 95.69 83 ALA A N 1
ATOM 665 C CA . ALA A 1 83 ? -13.714 -7.364 12.374 1.00 95.69 83 ALA A CA 1
ATOM 666 C C . ALA A 1 83 ? -13.540 -5.865 12.053 1.00 95.69 83 ALA A C 1
ATOM 668 O O . ALA A 1 83 ? -14.458 -5.068 12.239 1.00 95.69 83 ALA A O 1
ATOM 669 N N . TYR A 1 84 ? -12.356 -5.468 11.577 1.00 96.38 84 TYR A N 1
ATOM 670 C CA . TYR A 1 84 ? -12.117 -4.106 11.109 1.00 96.38 84 TYR A CA 1
ATOM 671 C C . TYR A 1 84 ? -12.900 -3.802 9.827 1.00 96.38 84 TYR A C 1
ATOM 673 O O . TYR A 1 84 ? -13.477 -2.725 9.727 1.00 96.38 84 TYR A O 1
ATOM 681 N N . ILE A 1 85 ? -12.944 -4.735 8.871 1.00 95.38 85 ILE A N 1
ATOM 682 C CA . ILE A 1 85 ? -13.740 -4.591 7.646 1.00 95.38 85 ILE A CA 1
ATOM 683 C C . ILE A 1 85 ? -15.225 -4.491 7.976 1.00 95.38 85 ILE A C 1
ATOM 685 O O . ILE A 1 85 ? -15.849 -3.539 7.528 1.00 95.38 85 ILE A O 1
ATOM 689 N N . ASP A 1 86 ? -15.754 -5.363 8.833 1.00 95.62 86 ASP A N 1
ATOM 690 C CA . ASP A 1 86 ? -17.164 -5.318 9.243 1.00 95.62 86 ASP A CA 1
ATOM 691 C C . ASP A 1 86 ? -17.535 -3.953 9.846 1.0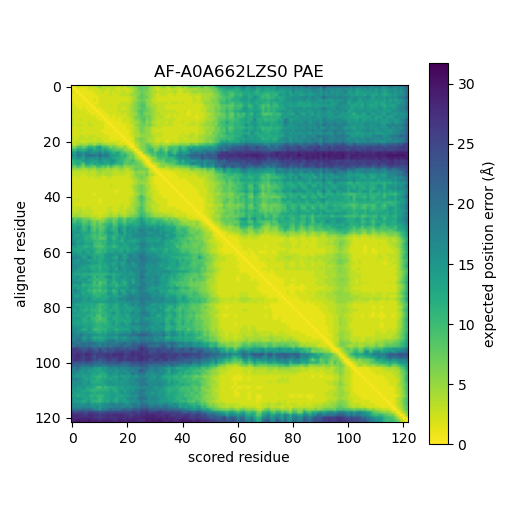0 95.62 86 ASP A C 1
ATOM 693 O O . ASP A 1 86 ? -18.597 -3.395 9.565 1.00 95.62 86 ASP A O 1
ATOM 697 N N . MET A 1 87 ? -16.630 -3.376 10.645 1.00 95.00 87 MET A N 1
ATOM 698 C CA . MET A 1 87 ? -16.792 -2.036 11.211 1.00 95.00 87 MET A CA 1
ATOM 699 C C . MET A 1 87 ? -16.815 -0.942 10.136 1.00 95.00 87 MET A C 1
ATOM 701 O O . MET A 1 87 ? -17.643 -0.038 10.232 1.00 95.00 87 MET A O 1
ATOM 705 N N . ILE A 1 88 ? -15.931 -1.012 9.134 1.00 93.31 88 ILE A N 1
ATOM 706 C CA . ILE A 1 88 ? -15.901 -0.062 8.011 1.00 93.31 88 ILE A CA 1
ATOM 707 C C . ILE A 1 88 ? -17.175 -0.194 7.170 1.00 93.31 88 ILE A C 1
ATOM 709 O O . ILE A 1 88 ? -17.826 0.815 6.928 1.00 93.31 88 ILE A O 1
ATOM 713 N N . THR A 1 89 ? -17.590 -1.412 6.823 1.00 91.69 89 THR A N 1
ATOM 714 C CA . THR A 1 89 ? -18.823 -1.669 6.065 1.00 91.69 89 THR A CA 1
ATOM 715 C C . THR A 1 89 ? -20.053 -1.144 6.807 1.00 91.69 89 THR A C 1
ATOM 717 O O . THR A 1 89 ? -20.841 -0.396 6.241 1.00 91.69 89 THR A O 1
ATOM 720 N N . SER A 1 90 ? -20.157 -1.401 8.115 1.00 91.12 90 SER A N 1
ATOM 721 C CA . SER A 1 90 ? -21.259 -0.883 8.947 1.00 91.12 90 SER A CA 1
ATOM 722 C C . SER A 1 90 ? -21.271 0.650 9.059 1.00 91.12 90 SER A C 1
ATOM 724 O O . SER A 1 90 ? -22.281 1.250 9.433 1.00 91.12 90 SER A O 1
ATOM 726 N N . LEU A 1 91 ? -20.125 1.309 8.847 1.00 88.94 91 LEU A N 1
ATOM 727 C CA . LEU A 1 91 ? -20.066 2.767 8.758 1.00 88.94 91 LEU A CA 1
ATOM 728 C C . LEU A 1 91 ? -20.523 3.252 7.387 1.00 88.94 91 LEU A C 1
ATOM 730 O O . LEU A 1 91 ? -21.242 4.243 7.346 1.00 88.94 91 LEU A O 1
ATOM 734 N N . GLU A 1 92 ? -20.105 2.589 6.309 1.00 87.12 92 GLU A N 1
ATOM 735 C CA . GLU A 1 92 ? -20.464 2.933 4.928 1.00 87.12 92 GLU A CA 1
ATOM 736 C C . GLU A 1 92 ? -21.972 2.841 4.692 1.00 87.12 92 GLU A C 1
ATOM 738 O O . GLU A 1 92 ? -22.542 3.792 4.169 1.00 87.12 92 GLU A O 1
ATOM 743 N N . GLU A 1 93 ? -22.633 1.800 5.206 1.00 87.25 93 GLU A N 1
ATOM 744 C CA . GLU A 1 93 ? -24.095 1.626 5.124 1.00 87.25 93 GLU A CA 1
ATOM 745 C C . GLU A 1 93 ? -24.886 2.836 5.655 1.00 87.25 93 GLU A C 1
ATOM 747 O O . GLU A 1 93 ? -26.011 3.095 5.237 1.00 87.25 93 GLU A O 1
ATOM 752 N N . LYS A 1 94 ? -24.310 3.623 6.574 1.00 81.94 94 LYS A N 1
ATOM 753 C CA . LYS A 1 94 ? -24.963 4.834 7.107 1.00 81.94 94 LYS A CA 1
ATOM 754 C C . LYS A 1 94 ? -24.959 6.006 6.131 1.00 81.94 94 LYS A C 1
ATOM 756 O O . LYS A 1 94 ? -25.679 6.973 6.367 1.00 81.94 94 LYS A O 1
ATOM 761 N N . TYR A 1 95 ? -24.124 5.940 5.100 1.00 79.00 95 TYR A N 1
ATOM 762 C CA . TYR A 1 95 ? -23.988 6.962 4.070 1.00 79.00 95 TYR A CA 1
ATOM 763 C C . TYR A 1 95 ? -24.608 6.535 2.738 1.00 79.00 95 TYR A C 1
ATOM 765 O O . TYR A 1 95 ? -24.663 7.362 1.825 1.00 79.00 95 TYR A O 1
ATOM 773 N N . ASP A 1 96 ? -25.134 5.310 2.637 1.00 71.38 96 ASP A N 1
ATOM 774 C CA . ASP A 1 96 ? -25.888 4.847 1.474 1.00 71.38 96 ASP A CA 1
ATOM 775 C C . ASP A 1 96 ? -27.120 5.745 1.258 1.00 71.38 96 ASP A C 1
ATOM 777 O O . ASP A 1 96 ? -28.088 5.720 2.017 1.00 71.38 96 ASP A O 1
ATOM 781 N N . GLY A 1 97 ? -27.063 6.590 0.222 1.00 70.88 97 GLY A N 1
ATOM 782 C CA . GLY A 1 97 ? -28.115 7.556 -0.124 1.00 70.88 97 GLY A CA 1
ATOM 783 C C . GLY A 1 97 ? -27.860 9.010 0.296 1.00 70.88 97 GLY A C 1
ATOM 784 O O . GLY A 1 97 ? -28.744 9.845 0.107 1.00 70.88 97 GLY A O 1
ATOM 785 N N . SER A 1 98 ? -26.678 9.341 0.828 1.00 68.06 98 SER A N 1
ATOM 786 C CA . SER A 1 98 ? -26.289 10.710 1.213 1.00 68.06 98 SER A CA 1
ATOM 787 C C . SER A 1 98 ? -24.933 11.133 0.620 1.00 68.06 98 SER A C 1
ATOM 789 O O . SER A 1 98 ? -24.278 10.346 -0.060 1.00 68.06 98 SER A O 1
ATOM 791 N N . GLU A 1 99 ? -24.542 12.399 0.819 1.00 68.69 99 GLU A N 1
ATOM 792 C CA . GLU A 1 99 ? -23.261 12.950 0.350 1.00 68.69 99 GLU A CA 1
ATOM 793 C C . GLU A 1 99 ? -22.036 12.150 0.828 1.00 68.69 99 GLU A C 1
ATOM 795 O O . GLU A 1 99 ? -22.074 11.416 1.815 1.00 68.69 99 GLU A O 1
ATOM 800 N N . ILE A 1 100 ? -20.932 12.345 0.095 1.00 65.50 100 ILE A N 1
ATOM 801 C CA . ILE A 1 100 ? -19.620 11.714 0.275 1.00 65.50 100 ILE A CA 1
ATOM 802 C C . ILE A 1 100 ? -19.271 11.580 1.773 1.00 65.50 100 ILE A C 1
ATOM 804 O O . ILE A 1 100 ? -19.182 12.600 2.462 1.00 65.50 100 ILE A O 1
ATOM 808 N N . PRO A 1 101 ? -19.024 10.354 2.280 1.00 69.25 101 PRO A N 1
ATOM 809 C CA . PRO A 1 101 ? -18.729 10.142 3.689 1.00 69.25 101 PRO A CA 1
ATOM 810 C C . PRO A 1 101 ? -17.515 10.957 4.144 1.00 69.25 101 PRO A C 1
ATOM 812 O O . PRO A 1 101 ? -16.446 10.904 3.526 1.00 69.25 101 PRO A O 1
ATOM 815 N N . ASP A 1 102 ? -17.642 11.667 5.269 1.00 81.69 102 ASP A N 1
ATOM 816 C CA . ASP A 1 102 ? -16.510 12.392 5.845 1.00 81.69 102 ASP A CA 1
ATOM 817 C C . ASP A 1 102 ? -15.458 11.397 6.353 1.00 81.69 102 ASP A C 1
ATOM 819 O O . ASP A 1 102 ? -15.617 10.712 7.373 1.00 81.69 102 ASP A O 1
ATOM 823 N N . ILE A 1 103 ? -14.325 11.356 5.652 1.00 87.75 103 ILE A N 1
ATOM 824 C CA . ILE A 1 103 ? -13.188 10.495 5.974 1.00 87.75 103 ILE A CA 1
ATOM 825 C C . ILE A 1 103 ? -12.662 10.722 7.401 1.00 87.75 103 ILE A C 1
ATOM 827 O O . ILE A 1 103 ? -12.033 9.833 7.982 1.00 87.75 103 ILE A O 1
ATOM 831 N N . ALA A 1 104 ? -12.911 11.890 8.005 1.00 88.81 104 ALA A N 1
ATOM 832 C CA . ALA A 1 104 ? -12.564 12.167 9.393 1.00 88.81 104 ALA A CA 1
ATOM 833 C C . ALA A 1 104 ? -13.319 11.253 10.372 1.00 88.81 104 ALA A C 1
ATOM 835 O O . ALA A 1 104 ? -12.744 10.836 11.383 1.00 88.81 104 ALA A O 1
ATOM 836 N N . ILE A 1 105 ? -14.567 10.885 10.069 1.00 90.12 105 ILE A N 1
ATOM 837 C CA . ILE A 1 105 ? -15.372 9.969 10.887 1.00 90.12 105 ILE A CA 1
ATOM 838 C C . ILE A 1 105 ? -14.760 8.568 10.849 1.00 90.12 105 ILE A C 1
ATOM 840 O O . ILE A 1 105 ? -14.515 7.972 11.904 1.00 90.12 105 ILE A O 1
ATOM 844 N N . PHE A 1 106 ? -14.395 8.091 9.658 1.00 92.75 106 PHE A N 1
ATOM 845 C CA . PHE A 1 106 ? -13.705 6.812 9.480 1.00 92.75 106 PHE A CA 1
ATOM 846 C C . PHE A 1 106 ? -12.356 6.783 10.204 1.00 92.75 106 PHE A C 1
ATOM 848 O O . PHE A 1 106 ? -12.047 5.822 10.909 1.00 92.75 106 PHE A O 1
ATOM 855 N N . LYS A 1 107 ? -11.572 7.864 10.121 1.00 94.44 107 LYS A N 1
ATOM 856 C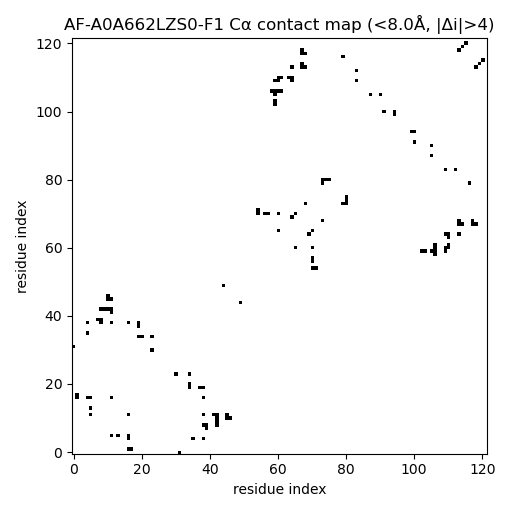 CA . LYS A 1 107 ? -10.295 8.010 10.843 1.00 94.44 107 LYS A CA 1
ATOM 857 C C . LYS A 1 107 ? -10.460 7.943 12.364 1.00 94.44 107 LYS A C 1
ATOM 859 O O . LYS A 1 107 ? -9.680 7.274 13.055 1.00 94.44 107 LYS A O 1
ATOM 864 N N . ARG A 1 108 ? -11.477 8.621 12.906 1.00 93.12 108 ARG A N 1
ATOM 865 C CA . ARG A 1 108 ? -11.799 8.582 14.342 1.00 93.12 108 ARG A CA 1
ATOM 866 C C . ARG A 1 108 ? -12.204 7.176 14.761 1.00 93.12 108 ARG A C 1
ATOM 868 O O . ARG A 1 108 ? -11.617 6.638 15.699 1.00 93.12 108 ARG A O 1
ATOM 875 N N . ARG A 1 109 ? -13.138 6.554 14.036 1.00 93.81 109 ARG A N 1
ATOM 876 C CA . ARG A 1 109 ? -13.634 5.218 14.383 1.00 93.81 109 ARG A CA 1
ATOM 877 C C . ARG A 1 109 ? -12.557 4.146 14.246 1.00 93.81 109 ARG A C 1
ATOM 879 O O . ARG A 1 109 ? -12.454 3.307 15.131 1.00 93.81 109 ARG A O 1
ATOM 886 N N . THR A 1 110 ? -11.694 4.248 13.237 1.00 94.62 110 THR A N 1
ATOM 887 C CA . THR A 1 110 ? -10.487 3.419 13.085 1.00 94.62 110 THR A CA 1
ATOM 888 C C . THR A 1 110 ? -9.600 3.506 14.319 1.00 94.62 110 THR A C 1
ATOM 890 O O . THR A 1 110 ? -9.216 2.489 14.889 1.00 94.62 110 THR A O 1
ATOM 893 N N . THR A 1 111 ? -9.314 4.721 14.792 1.00 93.44 111 THR A N 1
ATOM 894 C CA . THR A 1 111 ? -8.481 4.914 15.987 1.00 93.44 111 THR A CA 1
ATOM 895 C C . THR A 1 111 ? -9.129 4.297 17.232 1.00 93.44 111 THR A C 1
ATOM 897 O O . THR A 1 111 ? -8.443 3.628 18.002 1.00 93.44 111 THR A O 1
ATOM 900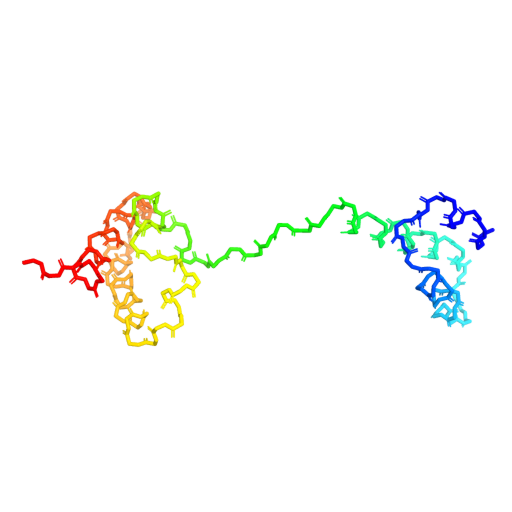 N N . THR A 1 112 ? -10.438 4.483 17.424 1.00 94.44 112 THR A N 1
ATOM 901 C CA . THR A 1 112 ? -11.188 3.890 18.544 1.00 94.44 112 THR A CA 1
ATOM 902 C C . THR A 1 112 ? -11.195 2.364 18.483 1.00 94.44 112 THR A C 1
ATOM 904 O O . THR A 1 112 ? -10.801 1.722 19.453 1.00 94.44 112 THR A O 1
ATOM 907 N N . PHE A 1 113 ? -11.539 1.785 17.330 1.00 94.75 113 PHE A N 1
ATOM 908 C CA . PHE A 1 113 ? -11.548 0.337 17.120 1.00 94.75 113 PHE A CA 1
ATOM 909 C C . PHE A 1 113 ? -10.193 -0.288 17.465 1.00 94.75 113 PHE A C 1
ATOM 911 O O . PHE A 1 113 ? -10.125 -1.300 18.162 1.00 94.75 113 PHE A O 1
ATOM 918 N N . LEU A 1 114 ? -9.099 0.331 17.010 1.00 94.38 114 LEU A N 1
ATOM 919 C CA . LEU A 1 114 ? -7.752 -0.161 17.281 1.00 94.38 114 LEU A CA 1
ATOM 920 C C . LEU A 1 114 ? -7.387 -0.066 18.765 1.00 94.38 114 LEU A C 1
ATOM 922 O O . LEU A 1 114 ? -6.748 -0.977 19.282 1.00 94.38 114 LEU A O 1
ATOM 926 N N . LYS A 1 115 ? -7.808 0.986 19.474 1.00 93.06 115 LYS A N 1
ATOM 927 C CA . LYS A 1 115 ? -7.609 1.073 20.929 1.00 93.06 115 LYS A CA 1
ATOM 928 C C . LYS A 1 115 ? -8.360 -0.031 21.675 1.00 93.06 115 LYS A C 1
ATOM 930 O O . LYS A 1 115 ? -7.784 -0.623 22.572 1.00 93.06 115 LYS A O 1
ATOM 935 N N . GLU A 1 116 ? -9.594 -0.331 21.279 1.00 92.44 116 GLU A N 1
ATOM 936 C CA . GLU A 1 116 ? -10.444 -1.340 21.931 1.00 92.44 116 GLU A CA 1
ATOM 937 C C . GLU A 1 116 ? -9.983 -2.785 21.670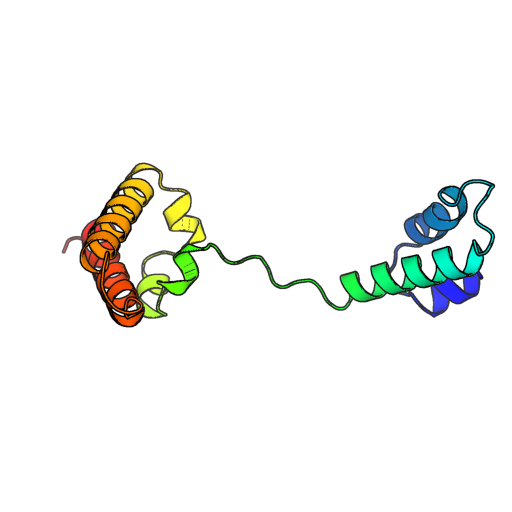 1.00 92.44 116 GLU A C 1
ATOM 939 O O . GLU A 1 116 ? -10.119 -3.650 22.534 1.00 92.44 116 GLU A O 1
ATOM 944 N N . ASN A 1 117 ? -9.446 -3.057 20.475 1.00 89.75 117 ASN A N 1
ATOM 945 C CA . ASN A 1 117 ? -9.157 -4.420 20.009 1.00 89.75 117 ASN A CA 1
ATOM 946 C C . ASN A 1 117 ? -7.660 -4.762 19.945 1.00 89.75 117 ASN A C 1
ATOM 948 O O . ASN A 1 117 ? -7.300 -5.922 19.729 1.00 89.75 117 ASN A O 1
ATOM 952 N N . VAL A 1 118 ? -6.781 -3.766 20.079 1.00 84.75 118 VAL A N 1
ATOM 953 C CA . VAL A 1 118 ? -5.316 -3.932 20.027 1.00 84.75 118 VAL A CA 1
ATOM 954 C C . VAL A 1 118 ? -4.621 -3.230 21.184 1.00 84.75 118 VAL A C 1
ATOM 956 O O . VAL A 1 118 ? -3.623 -3.753 21.673 1.00 84.75 118 VAL A O 1
ATOM 959 N N . GLY A 1 119 ? -5.108 -2.052 21.586 1.00 67.38 119 GLY A N 1
ATOM 960 C CA . GLY A 1 119 ? -4.583 -1.335 22.744 1.00 67.38 119 GLY A CA 1
ATOM 961 C C . GLY A 1 119 ? -4.697 -2.183 24.007 1.00 67.38 119 GLY A C 1
ATOM 962 O O . GLY A 1 119 ? -5.659 -2.935 24.166 1.00 67.38 119 GLY A O 1
ATOM 963 N N . ASP A 1 120 ? -3.692 -2.086 24.878 1.00 53.44 120 ASP A N 1
ATOM 964 C CA . ASP A 1 120 ? -3.665 -2.819 26.140 1.00 53.44 120 ASP A CA 1
ATOM 965 C C . ASP A 1 120 ? -4.976 -2.594 26.898 1.00 53.44 120 ASP A C 1
ATOM 967 O O . ASP A 1 120 ? -5.324 -1.461 27.244 1.00 53.44 120 ASP A O 1
ATOM 971 N N . LYS A 1 121 ? -5.701 -3.685 27.165 1.00 50.47 121 LYS A N 1
ATOM 972 C CA . LYS A 1 121 ? -6.727 -3.696 28.203 1.00 50.47 121 LYS A CA 1
ATOM 973 C C . LYS A 1 121 ? -6.002 -3.479 29.529 1.00 50.47 121 LYS A C 1
ATOM 975 O O . LYS A 1 121 ? -5.484 -4.435 30.102 1.00 50.47 121 LYS A O 1
ATOM 980 N N . LYS A 1 122 ? -5.889 -2.224 29.955 1.00 37.47 122 LYS A N 1
ATOM 981 C CA . LYS A 1 122 ? -5.686 -1.908 31.367 1.00 37.47 122 LYS A CA 1
ATOM 982 C C . LYS A 1 122 ? -7.001 -2.068 32.106 1.00 37.47 122 LYS A C 1
ATOM 984 O O . LYS A 1 122 ? -8.029 -1.626 31.546 1.00 37.47 122 LYS A O 1
#

Mean predicted aligned error: 9.76 Å

Secondary structure (DSSP, 8-state):
-HHHHHHH-TTS-HHHHHHHHHHS-TT-TTHHHHHHHHHHHHHHHHHSPPPPPPPGGGGG--HHHHHH--HHHHHHSHHHHHHHHHHHHHHHTTTTTSS---HHHHHHHHHHHHHHHTS---

Sequence (122 aa):
LLEELKEECPHVPEREIIRLFKSVAAGTKMVDSAIIAAAHNIEYNLTHPAPEPKPWIDIFFTETSRKIITPKKLMKKKKLYAAYIDMITSLEEKYDGSEIPDIAIFKRRTTTFLKENVGDKK

Radius of gyration: 24.44 Å; Cα contac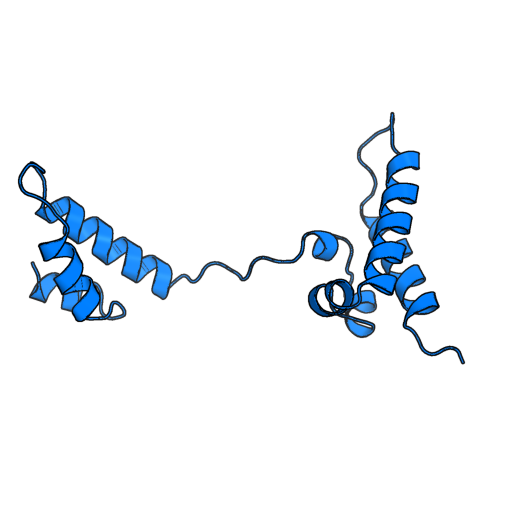ts (8 Å, |Δi|>4): 75; chains: 1; bounding box: 56×25×70 Å

pLDDT: mean 86.44, std 11.21, range [37.47, 96.38]

Solvent-accessible surface area (backbone atoms only — not comparable to full-atom values): 7394 Å² total; per-residue (Å²): 105,75,68,56,46,51,70,77,23,73,83,47,57,66,71,58,59,58,45,46,72,72,64,64,60,96,82,60,94,56,53,67,63,52,45,51,53,50,46,52,49,51,27,46,46,70,77,52,62,76,76,78,86,72,61,83,68,44,83,35,53,46,75,73,34,45,73,78,50,43,63,78,59,42,65,70,38,60,72,62,34,50,58,49,48,55,53,51,54,65,52,51,64,75,35,70,92,58,73,84,73,63,60,66,57,50,26,50,50,47,37,50,52,44,45,75,76,66,40,82,88,122

Foldseek 3Di:
DLVVLCVVQVPDPSVVLVVLLVPDDPPDPPSPVSSSVVSVVVSCCRVVPDPPDADPCVLLEDPLLVVQPGPVRQVVVVVSVVVLVVVVVVVVVVCVPHDDDDSVVSNVVSNVSSCVPRNDPD